Protein AF-A0A8J5C3A8-F1 (afdb_monomer_lite)

Structure (mmCIF, N/CA/C/O backbone):
data_AF-A0A8J5C3A8-F1
#
_entry.id   AF-A0A8J5C3A8-F1
#
loop_
_atom_site.group_PDB
_atom_site.id
_atom_site.type_symbol
_atom_site.label_atom_id
_atom_site.label_alt_id
_atom_site.label_comp_id
_atom_site.label_asym_id
_atom_site.label_entity_id
_atom_site.label_seq_id
_atom_site.pdbx_PDB_ins_code
_atom_site.Cartn_x
_atom_site.Cartn_y
_atom_site.Cartn_z
_atom_site.occupancy
_atom_site.B_iso_or_equiv
_atom_site.auth_seq_id
_atom_site.auth_comp_id
_atom_site.auth_asym_id
_atom_site.auth_atom_id
_atom_site.pdbx_PDB_model_num
ATOM 1 N N . MET A 1 1 ? -35.311 26.330 -23.179 1.00 47.41 1 MET A N 1
ATOM 2 C CA . MET A 1 1 ? -33.934 26.673 -23.592 1.00 47.41 1 MET A CA 1
ATOM 3 C C . MET A 1 1 ? -33.226 27.034 -22.312 1.00 47.41 1 MET A C 1
ATOM 5 O O . MET A 1 1 ? -33.530 28.058 -21.709 1.00 47.41 1 MET A O 1
ATOM 9 N N . ASP A 1 2 ? -32.526 26.042 -21.792 1.00 51.28 2 ASP A N 1
ATOM 10 C CA . ASP A 1 2 ? -32.738 25.605 -20.420 1.00 51.28 2 ASP A CA 1
ATOM 11 C C . ASP A 1 2 ? -31.680 26.192 -19.494 1.00 51.28 2 ASP A C 1
ATOM 13 O O . ASP A 1 2 ? -30.484 26.025 -19.718 1.00 51.28 2 ASP A O 1
ATOM 17 N N . LEU A 1 3 ? -32.143 26.899 -18.458 1.00 52.53 3 LEU A N 1
ATOM 18 C CA . LEU A 1 3 ? -31.308 27.496 -17.407 1.00 52.53 3 LEU A CA 1
ATOM 19 C C . LEU A 1 3 ? -30.373 26.460 -16.761 1.00 52.53 3 LEU A C 1
ATOM 21 O O . LEU A 1 3 ? -29.267 26.801 -16.361 1.00 52.53 3 LEU A O 1
ATOM 25 N N . GLU A 1 4 ? -30.797 25.197 -16.746 1.00 54.06 4 GLU A N 1
ATOM 26 C CA . GLU A 1 4 ? -30.044 24.037 -16.265 1.00 54.06 4 GLU A CA 1
ATOM 27 C C . GLU A 1 4 ? -28.777 23.779 -17.105 1.00 54.06 4 GLU A C 1
ATOM 29 O O . GLU A 1 4 ? -27.710 23.510 -16.562 1.00 54.06 4 GLU A O 1
ATOM 34 N N . PHE A 1 5 ? -28.848 23.991 -18.425 1.00 44.97 5 PHE A N 1
ATOM 35 C CA . PHE A 1 5 ? -27.720 23.826 -19.351 1.00 44.97 5 PHE A CA 1
ATOM 36 C C . PHE A 1 5 ? -26.678 24.949 -19.204 1.00 44.97 5 PHE A C 1
ATOM 38 O O . PHE A 1 5 ? -25.479 24.743 -19.399 1.00 44.97 5 PHE A O 1
ATOM 45 N N . GLU A 1 6 ? -27.130 26.155 -18.850 1.00 55.41 6 GLU A N 1
ATOM 46 C CA . GLU A 1 6 ? -26.251 27.296 -18.577 1.00 55.41 6 GLU A CA 1
ATOM 47 C C . GLU A 1 6 ? -25.545 27.146 -17.227 1.00 55.41 6 GLU A C 1
ATOM 49 O O . GLU A 1 6 ? -24.366 27.477 -17.087 1.00 55.41 6 GLU A O 1
ATOM 54 N N . GLU A 1 7 ? -26.255 26.599 -16.241 1.00 57.56 7 GLU A N 1
ATOM 55 C CA . GLU A 1 7 ? -25.700 26.311 -14.928 1.00 57.56 7 GLU A CA 1
ATOM 56 C C . GLU A 1 7 ? -24.647 25.197 -15.016 1.00 57.56 7 GLU A C 1
ATOM 58 O O . GLU A 1 7 ? -23.543 25.367 -14.499 1.00 57.56 7 GLU A O 1
ATOM 63 N N . GLU A 1 8 ? -24.909 24.124 -15.770 1.00 48.38 8 GLU A N 1
ATOM 64 C CA . GLU A 1 8 ? -23.924 23.071 -16.054 1.00 48.38 8 GLU A CA 1
ATOM 65 C C . GLU A 1 8 ? -22.673 23.602 -16.770 1.00 48.38 8 GLU A C 1
ATOM 67 O O . GLU A 1 8 ? -21.555 23.254 -16.382 1.00 48.38 8 GLU A O 1
ATOM 72 N N . ARG A 1 9 ? -22.817 24.500 -17.759 1.00 59.28 9 ARG A N 1
ATOM 73 C CA . ARG A 1 9 ? -21.656 25.142 -18.406 1.00 59.28 9 ARG A CA 1
ATOM 74 C C . ARG A 1 9 ? -20.822 25.949 -17.421 1.00 59.28 9 ARG A C 1
ATOM 76 O O . ARG A 1 9 ? -19.598 25.847 -17.437 1.00 59.28 9 ARG A O 1
ATOM 83 N N . LYS A 1 10 ? -21.477 26.696 -16.535 1.00 67.44 10 LYS A N 1
ATOM 84 C CA . LYS A 1 10 ? -20.805 27.492 -15.507 1.00 67.44 10 LYS A CA 1
ATOM 85 C C . LYS A 1 10 ? -20.065 26.610 -14.499 1.00 67.44 10 LYS A C 1
ATOM 87 O O . LYS A 1 10 ? -18.960 26.949 -14.084 1.00 67.44 10 LYS A O 1
ATOM 92 N N . TRP A 1 11 ? -20.630 25.459 -14.132 1.00 51.34 11 TRP A N 1
ATOM 93 C CA . TRP A 1 11 ? -19.961 24.484 -13.266 1.00 51.34 11 TRP A CA 1
ATOM 94 C C . TRP A 1 11 ? -18.755 23.823 -13.940 1.00 51.34 11 TRP A C 1
ATOM 96 O O . TRP A 1 11 ? -17.730 23.637 -13.283 1.00 51.34 11 TRP A O 1
ATOM 106 N N . MET A 1 12 ? -18.846 23.518 -15.236 1.00 50.56 12 MET A N 1
ATOM 107 C CA . MET A 1 12 ? -17.738 22.960 -16.020 1.00 50.56 12 MET A CA 1
ATOM 108 C C . MET A 1 12 ? -16.592 23.962 -16.193 1.00 50.56 12 MET A C 1
ATOM 110 O O . MET A 1 12 ? -15.432 23.597 -16.020 1.00 50.56 12 MET A O 1
ATOM 114 N N . GLU A 1 13 ? -16.906 25.232 -16.446 1.00 69.56 13 GLU A N 1
ATOM 115 C CA . GLU A 1 13 ? -15.916 26.308 -16.563 1.00 69.56 13 GLU A CA 1
ATOM 116 C C . GLU A 1 13 ? -15.197 26.555 -15.227 1.00 69.56 13 GLU A C 1
ATOM 118 O O . GLU A 1 13 ? -13.969 26.588 -15.168 1.00 69.56 13 GLU A O 1
ATOM 123 N N . VAL A 1 14 ? -15.944 26.597 -14.117 1.00 71.06 14 VAL A N 1
ATOM 124 C CA . VAL A 1 14 ? -15.370 26.708 -12.765 1.00 71.06 14 VAL A CA 1
ATOM 125 C C . VAL A 1 14 ? -14.517 25.487 -12.404 1.00 71.06 14 VAL A C 1
ATOM 127 O O . VAL A 1 14 ? -13.510 25.627 -11.705 1.00 71.06 14 VAL A O 1
ATOM 130 N N . ALA A 1 15 ? -14.896 24.287 -12.853 1.00 53.59 15 ALA A N 1
ATOM 131 C CA . ALA A 1 15 ? -14.102 23.078 -12.648 1.00 53.59 15 ALA A CA 1
ATOM 132 C C . ALA A 1 15 ? -12.779 23.136 -13.429 1.00 53.59 15 ALA A C 1
ATOM 134 O O . ALA A 1 15 ? -11.727 22.854 -12.855 1.00 53.59 15 ALA A O 1
ATOM 135 N N . GLU A 1 16 ? -12.813 23.579 -14.686 1.00 58.41 16 GLU A N 1
ATOM 136 C CA . GLU A 1 16 ? -11.630 23.717 -15.541 1.00 58.41 16 GLU A CA 1
ATOM 137 C C . GLU A 1 16 ? -10.680 24.822 -15.037 1.00 58.41 16 GLU A C 1
ATOM 139 O O . GLU A 1 16 ? -9.458 24.659 -15.020 1.00 58.41 16 GLU A O 1
ATOM 144 N N . GLU A 1 17 ? -11.222 25.942 -14.551 1.00 71.94 17 GLU A N 1
ATOM 145 C CA . GLU A 1 17 ? -10.439 27.007 -13.916 1.00 71.94 17 GLU A CA 1
ATOM 146 C C . GLU A 1 17 ? -9.820 26.564 -12.589 1.00 71.94 17 GLU A C 1
ATOM 148 O O . GLU A 1 17 ? -8.666 26.898 -12.298 1.00 71.94 17 GLU A O 1
ATOM 153 N N . ARG A 1 18 ? -10.555 25.787 -11.781 1.00 59.88 18 ARG A N 1
ATOM 154 C CA . ARG A 1 18 ? -10.013 25.179 -10.560 1.00 59.88 18 ARG A CA 1
ATOM 155 C C . ARG A 1 18 ? -8.885 24.213 -10.885 1.00 59.88 18 ARG A C 1
ATOM 157 O O . ARG A 1 18 ? -7.857 24.287 -10.223 1.00 59.88 18 ARG A O 1
ATOM 164 N N . GLU A 1 19 ? -9.026 23.378 -11.909 1.00 57.53 19 GLU A N 1
ATOM 165 C CA . GLU A 1 19 ? -7.980 22.448 -12.345 1.00 57.53 19 GLU A CA 1
ATOM 166 C C . GLU A 1 19 ? -6.715 23.193 -12.800 1.00 57.53 19 GLU A C 1
ATOM 168 O O . GLU A 1 19 ? -5.618 22.899 -12.322 1.00 57.53 19 GLU A O 1
ATOM 173 N N . LYS A 1 20 ? -6.860 24.242 -13.623 1.00 64.00 20 LYS A N 1
ATOM 174 C CA . LYS A 1 20 ? -5.741 25.104 -14.049 1.00 64.00 20 LYS A CA 1
ATOM 175 C C . LYS A 1 20 ? -5.074 25.813 -12.870 1.00 64.00 20 LYS A C 1
ATOM 177 O O . LYS A 1 20 ? -3.847 25.890 -12.806 1.00 64.00 20 LYS A O 1
ATOM 182 N N . ARG A 1 21 ? -5.864 26.327 -11.923 1.00 56.72 21 ARG A N 1
ATOM 183 C CA . ARG A 1 21 ? -5.364 27.014 -10.725 1.00 56.72 21 ARG A CA 1
ATOM 184 C C . ARG A 1 21 ? -4.618 26.062 -9.794 1.00 56.72 21 ARG A C 1
ATOM 186 O O . ARG A 1 21 ? -3.538 26.408 -9.332 1.00 56.72 21 ARG A O 1
ATOM 193 N N . TRP A 1 22 ? -5.163 24.872 -9.557 1.00 50.09 22 TRP A N 1
ATOM 194 C CA . TRP A 1 22 ? -4.536 23.851 -8.717 1.00 50.09 22 TRP A CA 1
ATOM 195 C C . TRP A 1 22 ? -3.273 23.293 -9.372 1.00 50.09 22 TRP A C 1
ATOM 197 O O . TRP A 1 22 ? -2.272 23.118 -8.686 1.00 50.09 22 TRP A O 1
ATOM 207 N N . GLY A 1 23 ? -3.268 23.113 -10.697 1.00 51.22 23 GLY A N 1
ATOM 208 C CA . GLY A 1 23 ? -2.060 22.771 -11.449 1.00 51.22 23 GLY A CA 1
ATOM 209 C C . GLY A 1 23 ? -0.937 23.791 -11.245 1.00 51.22 23 GLY A C 1
ATOM 210 O O . GLY A 1 23 ? 0.202 23.403 -11.013 1.00 51.22 23 GLY A O 1
ATOM 211 N N . LYS A 1 24 ? -1.273 25.086 -11.231 1.00 55.34 24 LYS A N 1
ATOM 212 C CA . LYS A 1 24 ? -0.323 26.192 -11.029 1.00 55.34 24 LYS A CA 1
ATOM 213 C C . LYS A 1 24 ? 0.130 26.364 -9.572 1.00 55.34 24 LYS A C 1
ATOM 215 O O . LYS A 1 24 ? 1.250 26.782 -9.314 1.00 55.34 24 LYS A O 1
ATOM 220 N N . GLU A 1 25 ? -0.730 26.049 -8.605 1.00 47.72 25 GLU A N 1
ATOM 221 C CA . GLU A 1 25 ? -0.426 26.152 -7.167 1.00 47.72 25 GLU A CA 1
ATOM 222 C C . GLU A 1 25 ? 0.414 24.957 -6.668 1.00 47.72 25 GLU A C 1
ATOM 224 O O . GLU A 1 25 ? 1.226 25.092 -5.750 1.00 47.72 25 GLU A O 1
ATOM 229 N N . LEU A 1 26 ? 0.309 23.804 -7.340 1.00 48.00 26 LEU A N 1
ATOM 230 C CA . LEU A 1 26 ? 1.129 22.613 -7.092 1.00 48.00 26 LEU A CA 1
ATOM 231 C C . LEU A 1 26 ? 2.535 22.676 -7.720 1.00 48.00 26 LEU A C 1
ATOM 233 O O . LEU A 1 26 ? 3.401 21.894 -7.317 1.00 48.00 26 LEU A O 1
ATOM 237 N N . GLU A 1 27 ? 2.821 23.653 -8.595 1.00 42.66 27 GLU A N 1
ATOM 238 C CA . GLU A 1 27 ? 4.183 23.942 -9.093 1.00 42.66 27 GLU A CA 1
ATOM 239 C C . GLU A 1 27 ? 5.172 24.278 -7.953 1.00 42.66 27 GLU A C 1
ATOM 241 O O . GLU A 1 27 ? 6.386 24.237 -8.146 1.00 42.66 27 GLU A O 1
ATOM 246 N N . GLY A 1 28 ? 4.675 24.544 -6.737 1.00 42.00 28 GLY A N 1
ATOM 247 C CA . GLY A 1 28 ? 5.489 24.798 -5.549 1.00 42.00 28 GLY A CA 1
ATOM 248 C C . GLY A 1 28 ? 5.945 23.573 -4.742 1.00 42.00 28 GLY A C 1
ATOM 249 O O . GLY A 1 28 ? 6.854 23.733 -3.927 1.00 42.00 28 GLY A O 1
ATOM 250 N N . LYS A 1 29 ? 5.354 22.370 -4.890 1.00 49.00 29 LYS A N 1
ATOM 251 C CA . LYS A 1 29 ? 5.770 21.173 -4.112 1.00 49.00 29 LYS A CA 1
ATOM 252 C C . LYS A 1 29 ? 5.043 19.885 -4.522 1.00 49.00 29 LYS A C 1
ATOM 254 O O . LYS A 1 29 ? 4.281 19.319 -3.751 1.00 49.00 29 LYS A O 1
ATOM 259 N N . THR A 1 30 ? 5.279 19.387 -5.725 1.00 39.69 30 THR A N 1
ATOM 260 C CA . THR A 1 30 ? 5.382 17.946 -6.042 1.00 39.69 30 THR A CA 1
ATOM 261 C C . THR A 1 30 ? 5.654 17.850 -7.533 1.00 39.69 30 THR A C 1
ATOM 263 O O . THR A 1 30 ? 4.921 18.405 -8.341 1.00 39.69 30 THR A O 1
ATOM 266 N N . PHE A 1 31 ? 6.748 17.191 -7.906 1.00 42.12 31 PHE A N 1
ATOM 267 C CA . PHE A 1 31 ? 7.117 16.980 -9.301 1.00 42.12 31 PHE A CA 1
ATOM 268 C C . PHE A 1 31 ? 6.050 16.125 -9.999 1.00 42.12 31 PHE A C 1
ATOM 270 O O . PHE A 1 31 ? 6.156 14.901 -10.044 1.00 42.12 31 PHE A O 1
ATOM 277 N N . VAL A 1 32 ? 5.027 16.758 -10.573 1.00 46.91 32 VAL A N 1
ATOM 278 C CA . VAL A 1 32 ? 4.223 16.148 -11.631 1.00 46.91 32 VAL A CA 1
ATOM 279 C C . VAL A 1 32 ? 5.046 16.276 -12.904 1.00 46.91 32 VAL A C 1
ATOM 281 O O . VAL A 1 32 ? 4.922 17.220 -13.678 1.00 46.91 32 VAL A O 1
ATOM 284 N N . LEU A 1 33 ? 5.962 15.333 -13.089 1.00 43.16 33 LEU A N 1
ATOM 285 C CA . LEU A 1 33 ? 6.620 15.138 -14.371 1.00 43.16 33 LEU A CA 1
ATOM 286 C C . LEU A 1 33 ? 5.565 14.615 -15.350 1.00 43.16 33 LEU A C 1
ATOM 288 O O . LEU A 1 33 ? 5.239 13.428 -15.380 1.00 43.16 33 LEU A O 1
ATOM 292 N N . VAL A 1 34 ? 5.002 15.549 -16.114 1.00 43.00 34 VAL A N 1
ATOM 293 C CA . VAL A 1 34 ? 4.173 15.293 -17.290 1.00 43.00 34 VAL A CA 1
ATOM 294 C C . VAL A 1 34 ? 5.014 14.478 -18.275 1.00 43.00 34 VAL A C 1
ATOM 296 O O . VAL A 1 34 ? 5.917 14.998 -18.922 1.00 43.00 34 VAL A O 1
ATOM 299 N N . GLY A 1 35 ? 4.729 13.176 -18.336 1.00 57.84 35 GLY A N 1
ATOM 300 C CA . GLY A 1 35 ? 5.369 12.215 -19.231 1.00 57.84 35 GLY A CA 1
ATOM 301 C C . GLY A 1 35 ? 6.642 11.564 -18.675 1.00 57.84 35 GLY A C 1
ATOM 302 O O . GLY A 1 35 ? 7.704 12.176 -18.642 1.00 57.84 35 GLY A O 1
ATOM 303 N N . THR A 1 36 ? 6.540 10.256 -18.396 1.00 59.41 36 THR A N 1
ATOM 304 C CA . THR A 1 36 ? 7.594 9.214 -18.375 1.00 59.41 36 THR A CA 1
ATOM 305 C C . THR A 1 36 ? 8.246 8.703 -17.075 1.00 59.41 36 THR A C 1
ATOM 307 O O . THR A 1 36 ? 8.683 7.556 -17.131 1.00 59.41 36 THR A O 1
ATOM 310 N N . PRO A 1 37 ? 8.279 9.347 -15.885 1.00 66.31 37 PRO A N 1
ATOM 311 C CA . PRO A 1 37 ? 8.875 8.684 -14.710 1.00 66.31 37 PRO A CA 1
ATOM 312 C C . PRO A 1 37 ? 8.044 7.513 -14.209 1.00 66.31 37 PRO A C 1
ATOM 314 O O . PRO A 1 37 ? 8.583 6.456 -13.911 1.00 66.31 37 PRO A O 1
ATOM 317 N N . ALA A 1 38 ? 6.722 7.676 -14.176 1.00 72.06 38 ALA A N 1
ATOM 318 C CA . ALA A 1 38 ? 5.801 6.602 -13.829 1.00 72.06 38 ALA A CA 1
ATOM 319 C C . ALA A 1 38 ? 5.937 5.412 -14.793 1.00 72.06 38 ALA A C 1
ATOM 321 O O . ALA A 1 38 ? 5.965 4.269 -14.350 1.00 72.06 38 ALA A O 1
ATOM 322 N N . ASP A 1 39 ? 6.091 5.679 -16.093 1.00 77.38 39 ASP A N 1
ATOM 323 C CA . ASP A 1 39 ? 6.247 4.642 -17.119 1.00 77.38 39 ASP A CA 1
ATOM 324 C C . ASP A 1 39 ? 7.625 3.968 -17.078 1.00 77.38 39 ASP A C 1
ATOM 326 O O . ASP A 1 39 ? 7.752 2.791 -17.413 1.00 77.38 39 ASP A O 1
ATOM 330 N N . VAL A 1 40 ? 8.667 4.700 -16.672 1.00 80.94 40 VAL A N 1
ATOM 331 C CA . VAL A 1 40 ? 10.008 4.150 -16.434 1.00 80.94 40 VAL A CA 1
ATOM 332 C C . VAL A 1 40 ? 10.004 3.281 -15.177 1.00 80.94 40 VAL A C 1
ATOM 334 O O . VAL A 1 40 ? 10.481 2.150 -15.224 1.00 80.94 40 VAL A O 1
ATOM 337 N N . LEU A 1 41 ? 9.400 3.754 -14.085 1.00 81.12 41 LEU A N 1
ATOM 338 C CA . LEU A 1 41 ? 9.256 2.999 -12.838 1.00 81.12 41 LEU A CA 1
ATOM 339 C C . LEU A 1 41 ? 8.367 1.761 -13.015 1.00 81.12 41 LEU A C 1
ATOM 341 O O . LEU A 1 41 ? 8.662 0.717 -12.449 1.00 81.12 41 LEU A O 1
ATOM 345 N N . ALA A 1 42 ? 7.338 1.832 -13.862 1.00 82.25 42 ALA A N 1
ATOM 346 C CA . ALA A 1 42 ? 6.466 0.701 -14.182 1.00 82.25 42 ALA A CA 1
ATOM 347 C C . ALA A 1 42 ? 7.188 -0.469 -14.876 1.00 82.25 42 ALA A C 1
ATOM 349 O O . ALA A 1 42 ? 6.671 -1.587 -14.887 1.00 82.25 42 ALA A O 1
ATOM 350 N N . LYS A 1 43 ? 8.347 -0.215 -15.499 1.00 83.50 43 LYS A N 1
ATOM 351 C CA . LYS A 1 43 ? 9.174 -1.239 -16.160 1.00 83.50 43 LYS A CA 1
ATOM 352 C C . LYS A 1 43 ? 10.191 -1.879 -15.222 1.00 83.50 43 LYS A C 1
ATOM 354 O O . LYS A 1 43 ? 10.786 -2.887 -15.594 1.00 83.50 43 LYS A O 1
ATOM 359 N N . TYR A 1 44 ? 10.436 -1.274 -14.065 1.00 86.25 44 TYR A N 1
ATOM 360 C CA . TYR A 1 44 ? 11.409 -1.775 -13.114 1.00 86.25 44 TYR A CA 1
ATOM 361 C C . TYR A 1 44 ? 10.796 -2.894 -12.272 1.00 86.25 44 TYR A C 1
ATOM 363 O O . TYR A 1 44 ? 9.749 -2.705 -11.655 1.00 86.25 44 TYR A O 1
ATOM 371 N N . ASN A 1 45 ? 11.481 -4.035 -12.228 1.00 89.44 45 ASN A N 1
ATOM 372 C CA . ASN A 1 45 ? 11.129 -5.148 -11.358 1.00 89.44 45 ASN A CA 1
ATOM 373 C C . ASN A 1 45 ? 12.132 -5.191 -10.198 1.00 89.44 45 ASN A C 1
ATOM 375 O O . ASN A 1 45 ? 13.289 -5.548 -10.424 1.00 89.44 45 ASN A O 1
ATOM 379 N N . PRO A 1 46 ? 11.744 -4.808 -8.970 1.00 89.69 46 PRO A N 1
ATOM 380 C CA . PRO A 1 46 ? 12.635 -4.901 -7.824 1.00 89.69 46 PRO A CA 1
ATOM 381 C C . PRO A 1 46 ? 12.932 -6.357 -7.447 1.00 89.69 46 PRO A C 1
ATOM 383 O O . PRO A 1 46 ? 12.062 -7.231 -7.505 1.00 89.69 46 PRO A O 1
ATOM 386 N N . THR A 1 47 ? 14.153 -6.580 -6.966 1.00 91.38 47 THR A N 1
ATOM 387 C CA . THR A 1 47 ? 14.500 -7.754 -6.159 1.00 91.38 47 THR A CA 1
ATOM 388 C C . THR A 1 47 ? 14.330 -7.387 -4.688 1.00 91.38 47 THR A C 1
ATOM 390 O O . THR A 1 47 ? 14.915 -6.415 -4.213 1.00 91.38 47 THR A O 1
ATOM 393 N N . ILE A 1 48 ? 13.519 -8.156 -3.964 1.00 88.38 48 ILE A N 1
ATOM 394 C CA . ILE A 1 48 ? 13.204 -7.898 -2.556 1.00 88.38 48 ILE A CA 1
ATOM 395 C C . ILE A 1 48 ? 14.121 -8.729 -1.665 1.00 88.38 48 ILE A C 1
ATOM 397 O O . ILE A 1 48 ? 14.179 -9.951 -1.804 1.00 88.38 48 ILE A O 1
ATOM 401 N N . ASP A 1 49 ? 14.791 -8.103 -0.702 1.00 90.19 49 ASP A N 1
ATOM 402 C CA . ASP A 1 49 ? 15.452 -8.861 0.356 1.00 90.19 49 ASP A CA 1
ATOM 403 C C . ASP A 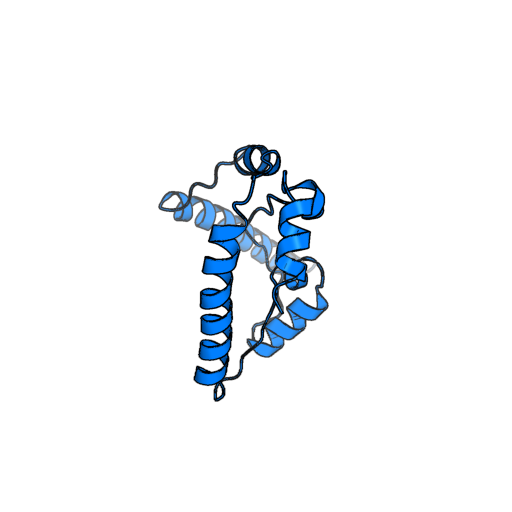1 49 ? 14.407 -9.380 1.349 1.00 90.19 49 ASP A C 1
ATOM 405 O O . ASP A 1 49 ? 13.832 -8.653 2.157 1.00 90.19 49 ASP A O 1
ATOM 409 N N . VAL A 1 50 ? 14.146 -10.677 1.251 1.00 85.44 50 VAL A N 1
ATOM 410 C CA . VAL A 1 50 ? 13.130 -11.384 2.027 1.00 85.44 50 VAL A CA 1
ATOM 411 C C . VAL A 1 50 ? 13.420 -11.333 3.530 1.00 85.44 50 VAL A C 1
ATOM 413 O O . VAL A 1 50 ? 12.492 -11.251 4.335 1.00 85.44 50 VAL A O 1
ATOM 416 N N . THR A 1 51 ? 14.696 -11.369 3.920 1.00 82.12 51 THR A N 1
ATOM 417 C CA . THR A 1 51 ? 15.090 -11.498 5.331 1.00 82.12 51 THR A CA 1
ATOM 418 C C . THR A 1 51 ? 14.843 -10.198 6.086 1.00 82.12 51 THR A C 1
ATOM 420 O O . THR A 1 51 ? 14.249 -10.214 7.166 1.00 82.12 51 THR A O 1
ATOM 423 N N . SER A 1 52 ? 15.251 -9.069 5.500 1.00 83.75 52 SER A N 1
ATOM 424 C CA . SER A 1 52 ? 14.957 -7.734 6.032 1.00 83.75 52 SER A CA 1
ATOM 425 C C . SER A 1 52 ? 13.466 -7.406 5.935 1.00 83.75 52 SER A C 1
ATOM 427 O O . SER A 1 52 ? 12.889 -6.935 6.911 1.00 83.75 52 SER A O 1
ATOM 429 N N . SER A 1 53 ? 12.800 -7.775 4.836 1.00 79.31 53 SER A N 1
ATOM 430 C CA . SER A 1 53 ? 11.366 -7.503 4.650 1.00 79.31 53 SER A CA 1
ATOM 431 C C . SER A 1 53 ? 10.488 -8.142 5.728 1.00 79.31 53 SER A C 1
ATOM 433 O O . SER A 1 53 ? 9.602 -7.488 6.268 1.00 79.31 53 SER A O 1
ATOM 435 N N . ILE A 1 54 ? 10.729 -9.404 6.102 1.00 80.94 54 ILE A N 1
ATOM 436 C CA . ILE A 1 54 ? 9.954 -10.056 7.176 1.00 80.94 54 ILE A CA 1
ATOM 437 C C . ILE A 1 54 ? 10.195 -9.369 8.527 1.00 80.94 54 ILE A C 1
ATOM 439 O O . ILE A 1 54 ? 9.275 -9.254 9.342 1.00 80.94 54 ILE A O 1
ATOM 443 N N . ALA A 1 55 ? 11.425 -8.912 8.774 1.00 83.19 55 ALA A N 1
ATOM 444 C CA . ALA A 1 55 ? 11.759 -8.181 9.989 1.00 83.19 55 ALA A CA 1
ATOM 445 C C . ALA A 1 55 ? 11.066 -6.810 10.052 1.00 83.19 55 ALA A C 1
ATOM 447 O O . ALA A 1 55 ? 10.728 -6.369 11.147 1.00 83.19 55 ALA A O 1
ATOM 448 N N . GLU A 1 56 ? 10.815 -6.171 8.908 1.00 84.81 56 GLU A N 1
ATOM 449 C CA . GLU A 1 56 ? 10.100 -4.891 8.801 1.00 84.81 56 GLU A CA 1
ATOM 450 C C . GLU A 1 56 ? 8.571 -5.042 8.837 1.00 84.81 56 GLU A C 1
ATOM 452 O O . GLU A 1 56 ? 7.880 -4.193 9.404 1.00 84.81 56 GLU A O 1
ATOM 457 N N . LEU A 1 57 ? 8.034 -6.142 8.298 1.00 85.88 57 LEU A N 1
ATOM 458 C CA . LEU A 1 57 ? 6.592 -6.407 8.271 1.00 85.88 57 LEU A CA 1
ATOM 459 C C . LEU A 1 57 ? 6.018 -6.660 9.670 1.00 85.88 57 LEU A C 1
ATOM 461 O O . LEU A 1 57 ? 4.981 -6.102 10.015 1.00 85.88 57 LEU A O 1
ATOM 465 N N . LYS A 1 58 ? 6.712 -7.426 10.523 1.00 85.38 58 LYS A N 1
ATOM 466 C CA . LYS A 1 58 ? 6.214 -7.751 11.875 1.00 85.38 58 LYS A CA 1
ATOM 467 C C . LYS A 1 58 ? 5.930 -6.509 12.743 1.00 85.38 58 LYS A C 1
ATOM 469 O O . LYS A 1 58 ? 4.862 -6.451 13.354 1.00 85.38 58 LYS A O 1
ATOM 474 N N . PRO A 1 59 ? 6.837 -5.514 12.842 1.00 89.38 59 PRO A N 1
ATOM 475 C CA . PRO A 1 59 ? 6.545 -4.257 13.521 1.00 89.38 59 PRO A CA 1
ATOM 476 C C . PRO A 1 59 ? 5.387 -3.488 12.890 1.00 89.38 59 PRO A C 1
ATOM 478 O O . PRO A 1 59 ? 4.588 -2.925 13.630 1.00 89.38 59 PRO A O 1
ATOM 481 N N . ALA A 1 60 ? 5.286 -3.458 11.559 1.00 88.38 60 ALA A N 1
ATOM 482 C CA . ALA A 1 60 ? 4.208 -2.757 10.867 1.00 88.38 60 ALA A CA 1
ATOM 483 C C . ALA A 1 60 ? 2.837 -3.382 11.169 1.00 88.38 60 ALA A C 1
ATOM 485 O O . ALA A 1 60 ? 1.901 -2.657 11.501 1.00 88.38 60 ALA A O 1
ATOM 486 N N . ASP A 1 61 ? 2.744 -4.713 11.154 1.00 87.62 61 ASP A N 1
ATOM 487 C CA . ASP A 1 61 ? 1.527 -5.444 11.515 1.00 87.62 61 ASP A CA 1
ATOM 488 C C . ASP A 1 61 ? 1.138 -5.174 12.967 1.00 87.62 61 ASP A C 1
ATOM 490 O O . ASP A 1 61 ? -0.015 -4.849 13.256 1.00 87.62 61 ASP A O 1
ATOM 494 N N . LYS A 1 62 ? 2.119 -5.220 13.877 1.00 91.19 62 LYS A N 1
ATOM 495 C CA . LYS A 1 62 ? 1.898 -4.905 15.289 1.00 91.19 62 LYS A CA 1
ATOM 496 C C . LYS A 1 62 ? 1.425 -3.463 15.486 1.00 91.19 62 LYS A C 1
ATOM 498 O O . LYS A 1 62 ? 0.483 -3.226 16.230 1.00 91.19 62 LYS A O 1
ATOM 503 N N . LEU A 1 63 ? 2.043 -2.497 14.810 1.00 91.69 63 LEU A N 1
ATOM 504 C CA . LEU A 1 63 ? 1.611 -1.097 14.847 1.00 91.69 63 LEU A CA 1
ATOM 505 C C . LEU A 1 63 ? 0.188 -0.941 14.301 1.00 91.69 63 LEU A C 1
ATOM 507 O O . LEU A 1 63 ? -0.599 -0.182 14.862 1.00 91.69 63 LEU A O 1
ATOM 511 N N . GLY A 1 64 ? -0.158 -1.685 13.249 1.00 88.75 64 GLY A N 1
ATOM 512 C CA . GLY A 1 64 ? -1.515 -1.766 12.723 1.00 88.75 64 GLY A CA 1
ATOM 513 C C . GLY A 1 64 ? -2.502 -2.247 13.785 1.00 88.75 64 GLY A C 1
ATOM 514 O O . GLY A 1 64 ? -3.469 -1.544 14.079 1.00 88.75 64 GLY A O 1
ATOM 515 N N . THR A 1 65 ? -2.235 -3.388 14.423 1.00 89.62 65 THR A N 1
ATOM 516 C CA . THR A 1 65 ? -3.106 -3.936 15.477 1.00 89.62 65 THR A CA 1
ATOM 517 C C . THR A 1 65 ? -3.188 -3.034 16.704 1.00 89.62 65 THR A C 1
ATOM 519 O O . THR A 1 65 ? -4.282 -2.805 17.217 1.00 89.62 65 THR A O 1
ATOM 522 N N . ASP A 1 66 ? -2.059 -2.470 17.137 1.00 91.81 66 ASP A N 1
ATOM 523 C CA . ASP A 1 66 ? -1.987 -1.570 18.290 1.00 91.81 66 ASP A CA 1
ATOM 524 C C . ASP A 1 66 ? -2.773 -0.280 18.008 1.00 91.81 66 ASP A C 1
ATOM 526 O O . ASP A 1 66 ? -3.498 0.211 18.872 1.00 91.81 66 ASP A O 1
ATOM 530 N N . SER A 1 67 ? -2.695 0.248 16.780 1.00 88.31 67 SER A N 1
ATOM 531 C CA . SER A 1 67 ? -3.483 1.416 16.374 1.00 88.31 67 SER A CA 1
ATOM 532 C C . SER A 1 67 ? -4.985 1.127 16.396 1.00 88.31 67 SER A C 1
ATOM 534 O O . SER A 1 67 ? -5.758 1.948 16.888 1.00 88.31 67 SER A O 1
ATOM 536 N N . LEU A 1 68 ? -5.409 -0.054 15.936 1.00 88.56 68 LEU A N 1
ATOM 537 C CA . LEU A 1 68 ? -6.816 -0.450 15.946 1.00 88.56 68 LEU A CA 1
ATOM 538 C C . LEU A 1 68 ? -7.346 -0.627 17.374 1.00 88.56 68 LEU A C 1
ATOM 540 O O . LEU A 1 68 ? -8.452 -0.172 17.665 1.00 88.56 68 LEU A O 1
ATOM 544 N N . ASP A 1 69 ? -6.559 -1.213 18.284 1.00 89.62 69 ASP A N 1
ATOM 545 C CA . ASP A 1 69 ? -6.948 -1.308 19.697 1.00 89.62 69 ASP A CA 1
ATOM 546 C C . ASP A 1 69 ? -6.978 0.069 20.379 1.00 89.62 69 ASP A C 1
ATOM 548 O O . ASP A 1 69 ? -7.893 0.362 21.154 1.00 89.62 69 ASP A O 1
ATOM 552 N N . TYR A 1 70 ? -6.032 0.954 20.051 1.00 90.06 70 TYR A N 1
ATOM 553 C CA . TYR A 1 70 ? -6.008 2.321 20.571 1.00 90.06 70 TYR A CA 1
ATOM 554 C C . TYR A 1 70 ? -7.244 3.120 20.132 1.00 90.06 70 TYR A C 1
ATOM 556 O O . TYR A 1 70 ? -7.875 3.806 20.939 1.00 90.06 70 TYR A O 1
ATOM 564 N N . PHE A 1 71 ? -7.643 2.988 18.866 1.00 84.56 71 PHE A N 1
ATOM 565 C CA . PHE A 1 71 ? -8.798 3.679 18.294 1.00 84.56 71 PHE A CA 1
ATOM 566 C C . PHE A 1 71 ? -10.110 2.886 18.384 1.00 84.56 71 PHE A C 1
ATOM 568 O O . PHE A 1 71 ? -11.080 3.254 17.723 1.00 84.56 71 PHE A O 1
ATOM 575 N N . LYS A 1 72 ? -10.213 1.866 19.248 1.00 84.44 72 LYS A N 1
ATOM 576 C CA . LYS A 1 72 ? -11.428 1.035 19.393 1.00 84.44 72 LYS A CA 1
ATOM 577 C C . LYS A 1 72 ? -12.704 1.806 19.737 1.00 84.44 72 LYS A C 1
ATOM 579 O O . LYS A 1 72 ? -13.800 1.369 19.406 1.00 84.44 72 LYS A O 1
ATOM 584 N N . CYS A 1 73 ? -12.567 2.956 20.397 1.00 83.25 73 CYS A N 1
ATOM 585 C CA . CYS A 1 73 ? -13.691 3.829 20.747 1.00 83.25 73 CYS A CA 1
ATOM 586 C C . CYS A 1 73 ? -14.092 4.785 19.609 1.00 83.25 73 CYS A C 1
ATOM 588 O O . CYS A 1 73 ? -15.104 5.475 19.714 1.00 83.25 73 CYS A O 1
ATOM 590 N N . SER A 1 74 ? -13.296 4.856 18.539 1.00 82.50 74 SER A N 1
ATOM 591 C CA . SER A 1 74 ? -13.572 5.655 17.347 1.00 82.50 74 SER A CA 1
ATOM 592 C C . SER A 1 74 ? -14.099 4.760 16.231 1.00 82.50 74 SER A C 1
ATOM 594 O O . SER A 1 74 ? -13.672 3.617 16.066 1.00 82.50 74 SER A O 1
ATOM 596 N N . HIS A 1 75 ? -15.018 5.295 15.429 1.00 79.81 75 HIS A N 1
ATOM 597 C CA . HIS A 1 75 ? -15.443 4.617 14.211 1.00 79.81 75 HIS A CA 1
ATOM 598 C C . HIS A 1 75 ? -14.243 4.582 13.259 1.00 79.81 75 HIS A C 1
ATOM 600 O O . HIS A 1 75 ? -13.682 5.632 12.946 1.00 79.81 75 HIS A O 1
ATOM 606 N N . HIS A 1 76 ? -13.843 3.392 12.818 1.00 83.12 76 HIS A N 1
ATOM 607 C CA . HIS A 1 76 ? -12.745 3.182 11.876 1.00 83.12 76 HIS A CA 1
ATOM 608 C C . HIS A 1 76 ? -13.198 2.250 10.750 1.00 83.12 76 HIS A C 1
ATOM 610 O O . HIS A 1 76 ? -14.070 1.403 10.942 1.00 83.12 76 HIS A O 1
ATOM 616 N N . VAL A 1 77 ? -12.603 2.414 9.570 1.00 83.69 77 VAL A N 1
ATOM 617 C CA . VAL A 1 77 ? -12.818 1.542 8.415 1.00 83.69 77 VAL A CA 1
ATOM 618 C C . VAL A 1 77 ? -11.460 1.192 7.819 1.00 83.69 77 VAL A C 1
ATOM 620 O O . VAL A 1 77 ? -10.631 2.073 7.590 1.00 83.69 77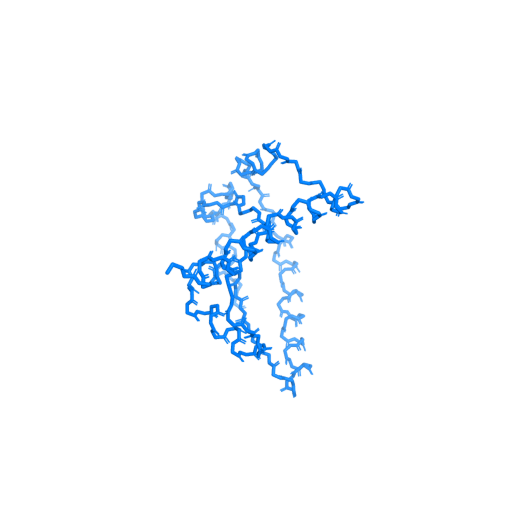 VAL A O 1
ATOM 623 N N . LEU A 1 78 ? -11.213 -0.100 7.601 1.00 84.00 78 LEU A N 1
ATOM 624 C CA . LEU A 1 78 ? -10.020 -0.569 6.905 1.00 84.00 78 LEU A CA 1
ATOM 625 C C . LEU A 1 78 ? -10.350 -0.703 5.424 1.00 84.00 78 LEU A C 1
ATOM 627 O O . LEU A 1 78 ? -11.258 -1.443 5.048 1.00 84.00 78 LEU A O 1
ATOM 631 N N . VAL A 1 79 ? -9.607 0.016 4.589 1.00 85.25 79 VAL A N 1
ATOM 632 C CA . VAL A 1 79 ? -9.857 0.051 3.154 1.00 85.25 79 VAL A CA 1
ATOM 633 C C . VAL A 1 79 ? -8.546 -0.106 2.412 1.00 85.25 79 VAL A C 1
ATOM 635 O O . VAL A 1 79 ? -7.615 0.677 2.599 1.00 85.25 79 VAL A O 1
ATOM 638 N N . TYR A 1 80 ? -8.485 -1.099 1.531 1.00 83.75 80 TYR A N 1
ATOM 639 C CA . TYR A 1 80 ? -7.366 -1.236 0.615 1.00 83.75 80 TYR A CA 1
ATOM 640 C C . TYR A 1 80 ? -7.546 -0.277 -0.557 1.00 83.75 80 TYR A C 1
ATOM 642 O O . TYR A 1 80 ? -8.625 -0.157 -1.132 1.00 83.75 80 TYR A O 1
ATOM 650 N N . TYR A 1 81 ? -6.473 0.400 -0.953 1.00 78.81 81 TYR A N 1
ATOM 651 C CA . TYR A 1 81 ? -6.531 1.324 -2.086 1.00 78.81 81 TYR A CA 1
ATOM 652 C C . TYR A 1 81 ? -7.037 0.639 -3.366 1.00 78.81 81 TYR A C 1
ATOM 654 O O . TYR A 1 81 ? -7.841 1.204 -4.104 1.00 78.81 81 TYR A O 1
ATOM 662 N N . GLU A 1 82 ? -6.619 -0.606 -3.603 1.00 78.56 82 GLU A N 1
ATOM 663 C CA . GLU A 1 82 ? -7.048 -1.366 -4.781 1.00 78.56 82 GLU A CA 1
ATOM 664 C C . GLU A 1 82 ? -8.557 -1.617 -4.805 1.00 78.56 82 GLU A C 1
ATOM 666 O O . GLU A 1 82 ? -9.173 -1.604 -5.869 1.00 78.56 82 GLU A O 1
ATOM 671 N N . ASP A 1 83 ? -9.162 -1.782 -3.632 1.00 82.88 83 ASP A N 1
ATOM 672 C CA . ASP A 1 83 ? -10.597 -1.963 -3.493 1.00 82.88 83 ASP A CA 1
ATOM 673 C C . ASP A 1 83 ? -11.376 -0.698 -3.865 1.00 82.88 83 ASP A C 1
ATOM 675 O O . ASP A 1 83 ? -12.421 -0.794 -4.500 1.00 82.88 83 ASP A O 1
ATOM 679 N N . LEU A 1 84 ? -10.862 0.487 -3.523 1.00 82.62 84 LEU A N 1
ATOM 680 C CA . LEU A 1 84 ? -11.497 1.765 -3.869 1.00 82.62 84 LEU A CA 1
ATOM 681 C C . LEU A 1 84 ? -11.460 2.052 -5.367 1.00 82.62 84 LEU A C 1
ATOM 683 O O . LEU A 1 84 ? -12.396 2.631 -5.912 1.00 82.62 84 LEU A O 1
ATOM 687 N N . VAL A 1 85 ? -10.362 1.674 -6.023 1.00 76.25 85 VAL A N 1
ATOM 688 C CA . VAL A 1 85 ? -10.170 1.917 -7.457 1.00 76.25 85 VAL A CA 1
ATOM 689 C C . VAL A 1 85 ? -10.975 0.925 -8.295 1.00 76.25 85 VAL A C 1
ATOM 691 O O . VAL A 1 85 ? -11.534 1.306 -9.320 1.00 76.25 85 VAL A O 1
ATOM 694 N N . ASN A 1 86 ? -11.047 -0.338 -7.866 1.00 79.81 86 ASN A N 1
ATOM 695 C CA . ASN A 1 86 ? -11.692 -1.397 -8.640 1.00 79.81 86 ASN A CA 1
ATOM 696 C C . ASN A 1 86 ? -13.184 -1.574 -8.309 1.00 79.81 86 ASN A C 1
ATOM 698 O O . ASN A 1 86 ? -13.928 -2.085 -9.145 1.00 79.81 86 ASN A O 1
ATOM 702 N N . ASN A 1 87 ? -13.635 -1.182 -7.111 1.00 83.50 87 ASN A N 1
ATOM 703 C CA . ASN A 1 87 ? -15.007 -1.384 -6.652 1.00 83.50 87 ASN A CA 1
ATOM 704 C C . ASN A 1 87 ? -15.665 -0.064 -6.219 1.00 83.50 87 ASN A C 1
ATOM 706 O O . ASN A 1 87 ? -15.488 0.420 -5.100 1.00 83.50 87 ASN A O 1
ATOM 710 N N . LEU A 1 88 ? -16.516 0.471 -7.098 1.00 78.62 88 LEU A N 1
ATOM 711 C CA . LEU A 1 88 ? -17.272 1.700 -6.845 1.00 78.62 88 LEU A CA 1
ATOM 712 C C . LEU A 1 88 ? -18.231 1.589 -5.649 1.00 78.62 88 LEU A C 1
ATOM 714 O O . LEU A 1 88 ? -18.516 2.601 -5.017 1.00 78.62 88 LEU A O 1
ATOM 718 N N . ILE A 1 89 ? -18.699 0.386 -5.303 1.00 84.12 89 ILE A N 1
ATOM 719 C CA . ILE A 1 89 ? -19.598 0.175 -4.159 1.00 84.12 89 ILE A CA 1
ATOM 720 C C . ILE A 1 89 ? -18.840 0.417 -2.849 1.00 84.12 89 ILE A C 1
ATOM 722 O O . ILE A 1 89 ? -19.313 1.164 -2.000 1.00 84.12 89 ILE A O 1
ATOM 726 N N . LYS A 1 90 ? -17.612 -0.108 -2.723 1.00 84.94 90 LYS A N 1
ATOM 727 C CA . LYS A 1 90 ? -16.767 0.140 -1.541 1.00 84.94 90 LYS A CA 1
ATOM 728 C C . LYS A 1 90 ? -16.447 1.626 -1.369 1.00 84.94 90 LYS A C 1
ATOM 730 O O . LYS A 1 90 ? -16.377 2.115 -0.248 1.00 84.94 90 LYS A O 1
ATOM 735 N N . LEU A 1 91 ? -16.283 2.363 -2.468 1.00 84.88 91 LEU A N 1
ATOM 736 C CA . LEU A 1 91 ? -16.104 3.815 -2.413 1.00 84.88 91 LEU A CA 1
ATOM 737 C C . LEU A 1 91 ? -17.354 4.529 -1.867 1.00 84.88 91 LEU A C 1
ATOM 739 O O . LEU A 1 91 ? -17.218 5.468 -1.085 1.00 84.88 91 LEU A O 1
ATOM 743 N N . MET A 1 92 ? -18.557 4.067 -2.225 1.00 84.69 92 MET A N 1
ATOM 744 C CA . MET A 1 92 ? -19.807 4.598 -1.669 1.00 84.69 92 MET A CA 1
ATOM 745 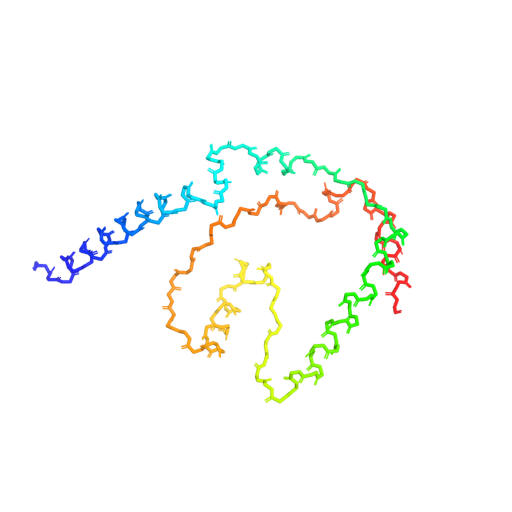C C . MET A 1 92 ? -19.921 4.334 -0.166 1.00 84.69 92 MET A C 1
ATOM 747 O O . MET A 1 92 ? -20.274 5.253 0.568 1.00 84.69 92 MET A O 1
ATOM 751 N N . ASP A 1 93 ? -19.560 3.132 0.290 1.00 87.00 93 ASP A N 1
ATOM 752 C CA . ASP A 1 93 ? -19.553 2.787 1.718 1.00 87.00 93 ASP A CA 1
ATOM 753 C C . ASP A 1 93 ? -18.600 3.696 2.505 1.00 87.00 93 ASP A C 1
ATOM 755 O O . ASP A 1 93 ? -18.918 4.160 3.600 1.00 87.00 93 ASP A O 1
ATOM 759 N N . VAL A 1 94 ? -17.439 4.014 1.924 1.00 86.69 94 VAL A N 1
ATOM 760 C CA . VAL A 1 94 ? -16.470 4.942 2.520 1.00 86.69 94 VAL A CA 1
ATOM 761 C C . VAL A 1 94 ? -16.998 6.375 2.550 1.00 86.69 94 VAL A C 1
ATOM 763 O O . VAL A 1 94 ? -16.774 7.079 3.534 1.00 86.69 94 VAL A O 1
ATOM 766 N N . TRP A 1 95 ? -17.727 6.827 1.526 1.00 84.88 95 TRP A N 1
ATOM 767 C CA . TRP A 1 95 ? -18.387 8.136 1.576 1.00 84.88 95 TRP A CA 1
ATOM 768 C C . TRP A 1 95 ? -19.442 8.209 2.665 1.00 84.88 95 TRP A C 1
ATOM 770 O O . TRP A 1 95 ? -19.473 9.195 3.399 1.00 84.88 95 TRP A O 1
ATOM 780 N N . ASP A 1 96 ? -20.269 7.173 2.787 1.00 87.06 96 ASP A N 1
ATOM 781 C CA . ASP A 1 96 ? -21.308 7.105 3.811 1.00 87.06 96 ASP A CA 1
ATOM 782 C C . ASP A 1 96 ? -20.677 7.063 5.212 1.00 87.06 96 ASP A C 1
ATOM 784 O O . ASP A 1 96 ? -21.114 7.784 6.113 1.00 87.06 96 ASP A O 1
ATOM 788 N N . PHE A 1 97 ? -19.574 6.326 5.374 1.00 88.69 97 PHE A N 1
ATOM 789 C CA . PHE A 1 97 ? -18.777 6.301 6.600 1.00 88.69 97 PHE A CA 1
ATOM 790 C C . PHE A 1 97 ? -18.200 7.682 6.959 1.00 88.69 97 PHE A C 1
ATOM 792 O O . PHE A 1 97 ? -18.328 8.134 8.098 1.00 88.69 97 PHE A O 1
ATOM 799 N N . LEU A 1 98 ? -17.601 8.382 5.989 1.00 86.88 98 LEU A N 1
ATOM 800 C CA . LEU A 1 98 ? -17.024 9.718 6.183 1.00 86.88 98 LEU A CA 1
ATOM 801 C C . LEU A 1 98 ? -18.078 10.839 6.201 1.00 86.88 98 LEU A C 1
ATOM 803 O O . LEU A 1 98 ? -17.730 11.993 6.455 1.00 86.88 98 LEU A O 1
ATOM 807 N N . LYS A 1 99 ? -19.352 10.520 5.936 1.00 87.31 99 LYS A N 1
ATOM 808 C CA . LYS A 1 99 ? -20.458 11.477 5.765 1.00 87.31 99 LYS A CA 1
ATOM 809 C C . LYS A 1 99 ? -20.152 12.550 4.713 1.00 87.31 99 LYS A C 1
ATOM 811 O O . LYS A 1 99 ? -20.515 13.716 4.873 1.00 87.31 99 LYS A O 1
ATOM 816 N N . LEU A 1 100 ? -19.463 12.158 3.643 1.00 83.38 100 LEU A N 1
ATOM 817 C CA . LEU A 1 100 ? -19.127 13.042 2.531 1.00 83.38 100 LEU A CA 1
ATOM 818 C C . LEU A 1 100 ? -20.240 13.042 1.483 1.00 83.38 100 LEU A C 1
ATOM 820 O O . LEU A 1 100 ? -20.922 12.041 1.264 1.00 83.38 100 LEU A O 1
ATOM 824 N N . LEU A 1 101 ? -20.401 14.174 0.795 1.00 78.44 101 LEU A N 1
ATOM 825 C CA . LEU A 1 101 ? -21.271 14.242 -0.375 1.00 78.44 101 LEU A CA 1
ATOM 826 C C . LEU A 1 101 ? -20.720 13.323 -1.469 1.00 78.44 101 LEU A C 1
ATOM 828 O O . LEU A 1 101 ? -19.535 13.380 -1.802 1.00 78.44 101 LEU A O 1
ATOM 832 N N . LYS A 1 102 ? -21.597 12.492 -2.038 1.00 78.62 102 LYS A N 1
ATOM 833 C CA . LYS A 1 102 ? -21.252 11.559 -3.115 1.00 78.62 102 LYS A CA 1
ATOM 834 C C . LYS A 1 102 ? -20.913 12.360 -4.370 1.00 78.62 102 LYS A C 1
ATOM 836 O O . LYS A 1 102 ? -21.791 12.958 -4.985 1.00 78.62 102 LYS A O 1
ATOM 841 N N . GLN A 1 103 ? -19.633 12.409 -4.718 1.00 74.94 103 GLN A N 1
ATOM 842 C CA . GLN A 1 103 ? -19.108 13.160 -5.858 1.00 74.94 103 GLN A CA 1
ATOM 843 C C . GLN A 1 103 ? -18.065 12.321 -6.586 1.00 74.94 103 GLN A C 1
ATOM 845 O O . GLN A 1 103 ? -17.479 11.406 -6.016 1.00 74.94 103 GLN A O 1
ATOM 850 N N . LYS A 1 104 ? -17.801 12.620 -7.857 1.00 70.56 104 LYS A N 1
ATOM 851 C CA . LYS A 1 104 ? -16.772 11.899 -8.608 1.00 70.56 104 LYS A CA 1
ATOM 852 C C . LYS A 1 104 ? -15.386 12.250 -8.053 1.00 70.56 104 LYS A C 1
ATOM 854 O O . LYS A 1 104 ? -14.962 13.397 -8.147 1.00 70.56 104 LYS A O 1
ATOM 859 N N . PHE A 1 105 ? -14.682 11.267 -7.488 1.00 69.75 105 PHE A N 1
ATOM 860 C CA . PHE A 1 105 ? -13.296 11.444 -7.055 1.00 69.75 105 PHE A CA 1
ATOM 861 C C . PHE A 1 105 ? -12.348 11.239 -8.231 1.00 69.75 105 PHE A C 1
ATOM 863 O O . PHE A 1 105 ? -12.453 10.263 -8.975 1.00 69.75 105 PHE A O 1
ATOM 870 N N . PHE A 1 106 ? -11.386 12.146 -8.350 1.00 66.75 106 PHE A N 1
ATOM 871 C CA . PHE A 1 106 ? -10.251 12.010 -9.247 1.00 66.75 106 PHE A CA 1
ATOM 872 C C . PHE A 1 106 ? -8.998 11.881 -8.389 1.00 66.75 106 PHE A C 1
ATOM 8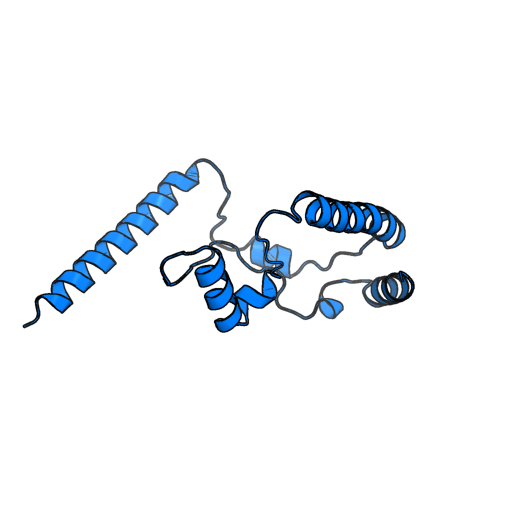74 O O . PHE A 1 106 ? -8.770 12.681 -7.483 1.00 66.75 106 PHE A O 1
ATOM 881 N N . SER A 1 107 ? -8.207 10.839 -8.634 1.00 70.06 107 SER A N 1
ATOM 882 C CA . SER A 1 107 ? -6.904 10.692 -7.996 1.00 70.06 107 SER A CA 1
ATOM 883 C C . SER A 1 107 ? -5.834 11.230 -8.932 1.00 70.06 107 SER A C 1
ATOM 885 O O . SER A 1 107 ? -5.767 10.809 -10.084 1.00 70.06 107 SER A O 1
ATOM 887 N N . CYS A 1 108 ? -4.968 12.106 -8.428 1.00 69.31 108 CYS A N 1
ATOM 888 C CA . CYS A 1 108 ? -3.758 12.512 -9.144 1.00 69.31 108 CYS A CA 1
ATOM 889 C C . CYS A 1 108 ? -2.638 11.457 -9.040 1.00 69.31 108 CYS A C 1
ATOM 891 O O . CYS A 1 108 ? -1.581 11.620 -9.645 1.00 69.31 108 CYS A O 1
ATOM 893 N N . HIS A 1 109 ? -2.840 10.379 -8.268 1.00 71.88 109 HIS A N 1
ATOM 894 C CA . HIS A 1 109 ? -1.873 9.292 -8.161 1.00 71.88 109 HIS A CA 1
ATOM 895 C C . HIS A 1 109 ? -1.891 8.419 -9.414 1.00 71.88 109 HIS A C 1
ATOM 897 O O . HIS A 1 109 ? -2.934 7.924 -9.841 1.00 71.88 109 HIS A O 1
ATOM 903 N N . VAL A 1 110 ? -0.706 8.166 -9.964 1.00 70.25 110 VAL A N 1
ATOM 904 C CA . VAL A 1 110 ? -0.527 7.250 -11.089 1.00 70.25 110 VAL A CA 1
ATOM 905 C C . VAL A 1 110 ? -0.175 5.867 -10.549 1.00 70.25 110 VAL A C 1
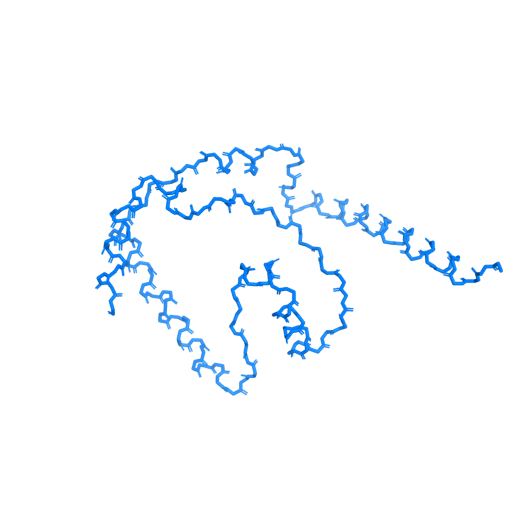ATOM 907 O O . VAL A 1 110 ? 0.879 5.677 -9.944 1.00 70.25 110 VAL A O 1
ATOM 910 N N . LYS A 1 111 ? -1.040 4.873 -10.791 1.00 76.19 111 LYS A N 1
ATOM 911 C CA . LYS A 1 111 ? -0.717 3.464 -10.523 1.00 76.19 111 LYS A CA 1
ATOM 912 C C . LYS A 1 111 ? 0.372 3.005 -11.499 1.00 76.19 111 LYS A C 1
ATOM 914 O O . LYS A 1 111 ? 0.094 2.767 -12.676 1.00 76.19 111 LYS A O 1
ATOM 919 N N . ILE A 1 112 ? 1.601 2.890 -10.998 1.00 80.06 112 ILE A N 1
ATOM 920 C CA . ILE A 1 112 ? 2.778 2.455 -11.770 1.00 80.06 112 ILE A CA 1
ATOM 921 C C . ILE A 1 112 ? 2.815 0.934 -11.970 1.00 80.06 112 ILE A C 1
ATOM 923 O O . ILE A 1 112 ? 3.269 0.447 -12.999 1.00 80.06 112 ILE A O 1
ATOM 927 N N . TYR A 1 113 ? 2.238 0.172 -11.043 1.00 76.94 113 TYR A N 1
ATOM 928 C CA . TYR A 1 113 ? 2.203 -1.284 -11.102 1.00 76.94 113 TYR A CA 1
ATOM 929 C C . TYR A 1 113 ? 0.819 -1.774 -11.537 1.00 76.94 113 TYR A C 1
ATOM 931 O O . TYR A 1 113 ? -0.103 -1.812 -10.735 1.00 76.94 113 TYR A O 1
ATOM 939 N N . LYS A 1 114 ? 0.660 -2.133 -12.817 1.00 78.06 114 LYS A N 1
ATOM 940 C CA . LYS A 1 114 ? -0.631 -2.575 -13.394 1.00 78.06 114 LYS A CA 1
ATOM 941 C C . LYS A 1 114 ? -0.756 -4.089 -13.606 1.00 78.06 114 LYS A C 1
ATOM 943 O O . LYS A 1 114 ? -1.856 -4.563 -13.871 1.00 78.06 114 LYS A O 1
ATOM 948 N N . LYS A 1 115 ? 0.353 -4.827 -13.546 1.00 83.38 115 LYS A N 1
ATOM 949 C CA . LYS A 1 115 ? 0.387 -6.289 -13.703 1.00 83.38 115 LYS A CA 1
ATOM 950 C C . LYS A 1 115 ? 0.189 -6.970 -12.341 1.00 83.38 115 LYS A C 1
ATOM 952 O O . LYS A 1 115 ? 0.288 -6.289 -11.323 1.00 83.38 115 LYS A O 1
ATOM 957 N N . PRO A 1 116 ? -0.088 -8.283 -12.299 1.00 85.81 116 PRO A N 1
ATOM 958 C CA . PRO A 1 116 ? -0.053 -9.037 -11.052 1.00 85.81 116 PRO A CA 1
ATOM 959 C C . PRO A 1 116 ? 1.314 -8.915 -10.372 1.00 85.81 116 PRO A C 1
ATOM 961 O O . PRO A 1 116 ? 2.342 -8.891 -11.048 1.00 85.81 116 PRO A O 1
ATOM 964 N N . LEU A 1 117 ? 1.323 -8.898 -9.038 1.00 85.06 117 LEU A N 1
ATOM 965 C CA . LEU A 1 117 ? 2.539 -8.731 -8.235 1.00 85.06 117 LEU A CA 1
ATOM 966 C C . LEU A 1 117 ? 3.616 -9.789 -8.556 1.00 85.06 117 LEU A C 1
ATOM 968 O O . LEU A 1 117 ? 4.809 -9.495 -8.509 1.00 85.06 117 LEU A O 1
ATOM 972 N N . SER A 1 118 ? 3.190 -10.991 -8.964 1.00 87.12 118 SER A N 1
ATOM 973 C CA . SER A 1 118 ? 4.074 -12.078 -9.401 1.00 87.12 118 SER A CA 1
ATOM 974 C C . SER A 1 118 ? 4.962 -11.725 -10.586 1.00 87.12 118 SER A C 1
ATOM 976 O O . SER A 1 118 ? 6.078 -12.221 -10.681 1.00 87.12 118 SER A O 1
ATOM 978 N N . ASP A 1 119 ? 4.471 -10.867 -11.477 1.00 87.75 119 ASP A N 1
ATOM 979 C CA . ASP A 1 119 ? 5.148 -10.508 -12.725 1.00 87.75 119 ASP A CA 1
ATOM 980 C C . ASP A 1 119 ? 6.008 -9.247 -12.557 1.00 87.75 119 ASP A C 1
ATOM 982 O O . ASP A 1 119 ? 6.693 -8.813 -13.487 1.00 87.75 119 ASP A O 1
ATOM 986 N N . GLN A 1 120 ? 5.924 -8.625 -11.379 1.00 87.12 120 GLN A N 1
ATOM 987 C CA . GLN A 1 120 ? 6.515 -7.327 -11.062 1.00 87.12 120 GLN A CA 1
ATOM 988 C C . GLN A 1 120 ? 7.663 -7.429 -10.065 1.00 87.12 120 GLN A C 1
ATOM 990 O O . GLN A 1 120 ? 8.402 -6.468 -9.901 1.00 87.12 120 GLN A O 1
ATOM 995 N N . ILE A 1 121 ? 7.832 -8.576 -9.413 1.00 90.38 121 ILE A N 1
ATOM 996 C CA . ILE A 1 121 ? 8.936 -8.832 -8.492 1.00 90.38 121 ILE A CA 1
ATOM 997 C C . ILE A 1 121 ? 9.812 -9.910 -9.108 1.00 90.38 121 ILE A C 1
ATOM 999 O O . ILE A 1 121 ? 9.347 -11.007 -9.409 1.00 90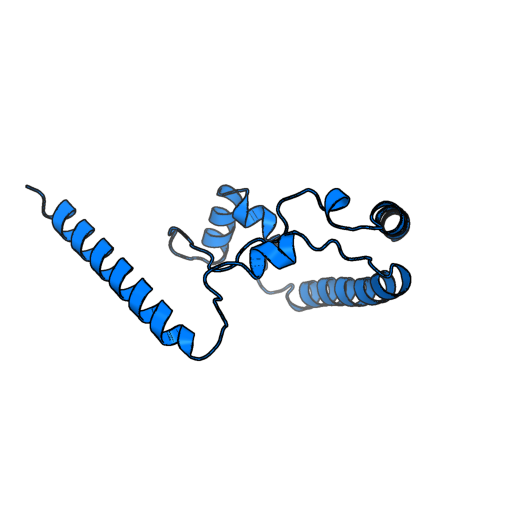.38 121 ILE A O 1
ATOM 1003 N N . GLU A 1 122 ? 11.096 -9.609 -9.262 1.00 91.44 122 GLU A N 1
ATOM 1004 C CA . GLU A 1 122 ? 12.039 -10.510 -9.925 1.00 91.44 122 GLU A CA 1
ATOM 1005 C C . GLU A 1 122 ? 12.192 -11.840 -9.169 1.00 91.44 122 GLU A C 1
ATOM 1007 O O . GLU A 1 122 ? 12.199 -12.914 -9.766 1.00 91.44 122 GLU A O 1
ATOM 1012 N N . ASN A 1 123 ? 12.218 -11.786 -7.836 1.00 92.69 123 ASN A N 1
ATOM 1013 C CA . ASN A 1 123 ? 12.357 -12.949 -6.962 1.00 92.69 123 ASN A CA 1
ATOM 1014 C C . ASN A 1 123 ? 11.038 -13.394 -6.299 1.00 92.69 123 ASN A C 1
ATOM 1016 O O . ASN A 1 123 ? 11.053 -13.912 -5.177 1.00 92.69 123 ASN A O 1
ATOM 1020 N N . TRP A 1 124 ? 9.895 -13.230 -6.983 1.00 91.69 124 TRP A N 1
ATOM 1021 C CA . TRP A 1 124 ? 8.564 -13.506 -6.419 1.00 91.69 124 TRP A CA 1
ATOM 1022 C C . TRP A 1 124 ? 8.426 -14.896 -5.784 1.00 91.69 124 TRP A C 1
ATOM 1024 O O . TRP A 1 124 ? 7.843 -15.021 -4.712 1.00 91.69 124 TRP A O 1
ATOM 1034 N N . GLY A 1 125 ? 8.987 -15.946 -6.394 1.00 90.56 125 GLY A N 1
ATOM 1035 C CA . GLY A 1 125 ? 8.902 -17.309 -5.850 1.00 90.56 125 GLY A CA 1
ATOM 1036 C C . GLY A 1 125 ? 9.531 -17.452 -4.456 1.00 90.56 125 GLY A C 1
ATOM 1037 O O . GLY A 1 125 ? 8.968 -18.119 -3.583 1.00 90.56 125 GLY A O 1
ATOM 1038 N N . SER A 1 126 ? 10.654 -16.770 -4.219 1.00 89.00 126 SER A N 1
ATOM 1039 C CA . SER A 1 126 ? 11.332 -16.745 -2.918 1.00 89.00 126 SER A CA 1
ATOM 1040 C C . SER A 1 126 ? 10.531 -15.938 -1.898 1.00 89.00 126 SER A C 1
ATOM 1042 O O . SER A 1 126 ? 10.322 -16.399 -0.777 1.00 89.00 126 SER A O 1
ATOM 1044 N N . VAL A 1 127 ? 10.024 -14.771 -2.311 1.00 89.12 127 VAL A N 1
ATOM 1045 C CA . VAL A 1 127 ? 9.167 -13.905 -1.484 1.00 89.12 127 VAL A CA 1
ATOM 1046 C C . VAL A 1 127 ? 7.898 -14.645 -1.062 1.00 89.12 127 VAL A C 1
ATOM 1048 O O . VAL A 1 127 ? 7.576 -14.701 0.120 1.00 89.12 127 VAL A O 1
ATOM 1051 N N . TYR A 1 128 ? 7.207 -15.279 -2.007 1.00 89.44 128 TYR A N 1
ATOM 1052 C CA . TYR A 1 128 ? 5.965 -16.003 -1.757 1.00 89.44 128 TYR A CA 1
ATOM 1053 C C . TYR A 1 128 ? 6.159 -17.165 -0.781 1.00 89.44 128 TYR A C 1
ATOM 1055 O O . TYR A 1 128 ? 5.367 -17.336 0.144 1.00 89.44 128 TYR A O 1
ATOM 1063 N N . THR A 1 129 ? 7.225 -17.951 -0.962 1.00 88.88 129 THR A N 1
ATOM 1064 C CA . THR A 1 129 ? 7.557 -19.070 -0.064 1.00 88.88 129 THR A CA 1
ATOM 1065 C C . THR A 1 129 ? 7.801 -18.586 1.361 1.00 88.88 129 THR A C 1
ATOM 1067 O O . THR A 1 129 ? 7.304 -19.182 2.313 1.00 88.88 129 THR A O 1
ATOM 1070 N N . ALA A 1 130 ? 8.537 -17.487 1.505 1.00 86.00 130 ALA A N 1
ATOM 1071 C CA . ALA A 1 130 ? 8.870 -16.941 2.807 1.00 86.00 130 ALA A CA 1
ATOM 1072 C C . ALA A 1 130 ? 7.659 -16.313 3.509 1.00 86.00 130 ALA A C 1
ATOM 1074 O O . ALA A 1 130 ? 7.462 -16.549 4.698 1.00 86.00 130 ALA A O 1
ATOM 1075 N N . LEU A 1 131 ? 6.802 -15.606 2.763 1.00 83.81 131 LEU A N 1
ATOM 1076 C CA . LEU A 1 131 ? 5.557 -15.042 3.287 1.00 83.81 131 LEU A CA 1
ATOM 1077 C C . LEU A 1 131 ? 4.535 -16.120 3.670 1.00 83.81 131 LEU A C 1
ATOM 1079 O O . LEU A 1 131 ? 3.828 -15.963 4.662 1.00 83.81 131 LEU A O 1
ATOM 1083 N N . LYS A 1 132 ? 4.470 -17.240 2.937 1.00 81.25 132 LYS A N 1
ATOM 1084 C CA . LYS A 1 132 ? 3.592 -18.370 3.288 1.00 81.25 132 LYS A CA 1
ATOM 1085 C C . LYS A 1 132 ? 3.925 -19.016 4.634 1.00 81.25 132 LYS A C 1
ATOM 1087 O O . LYS A 1 132 ? 3.051 -19.652 5.215 1.00 81.25 132 LYS A O 1
ATOM 1092 N N . GLY A 1 133 ? 5.178 -18.915 5.080 1.00 66.38 133 GLY A N 1
ATOM 1093 C CA . GLY A 1 133 ? 5.651 -19.475 6.349 1.00 66.38 133 GLY A CA 1
ATOM 1094 C C . GLY A 1 133 ? 5.477 -18.545 7.551 1.00 66.38 133 GLY A C 1
ATOM 1095 O O . GLY A 1 133 ? 5.616 -18.991 8.687 1.00 66.38 133 GLY A O 1
ATOM 1096 N N . THR A 1 134 ? 5.182 -17.265 7.320 1.00 62.28 134 THR A N 1
ATOM 1097 C CA . THR A 1 134 ? 4.828 -16.293 8.361 1.00 62.28 134 THR A CA 1
ATOM 1098 C C . THR A 1 134 ? 3.343 -16.413 8.677 1.00 62.28 134 THR A C 1
ATOM 1100 O O . THR A 1 134 ? 2.507 -15.796 8.021 1.00 62.28 134 THR A O 1
ATOM 1103 N N . GLN A 1 135 ? 3.032 -17.257 9.659 1.00 46.38 135 GLN A N 1
ATOM 1104 C CA . GLN A 1 135 ? 1.742 -17.305 10.342 1.00 46.38 135 GLN A CA 1
ATOM 1105 C C . GLN A 1 135 ? 1.853 -16.613 11.703 1.00 46.38 135 GLN A C 1
ATOM 1107 O O . GLN A 1 135 ? 2.953 -16.681 12.304 1.00 46.38 135 GLN A O 1
#

InterPro domains:
  IPR052796 Nodulation factor sulfotransferase [PTHR32175] (19-135)

Radius of gyration: 21.16 Å; chains: 1; bounding box: 49×47×44 Å

Sequence (135 aa):
MDLEFEEERKWMEVAEEREKRWGKELEGKTFVLVGTPADVLAKYNPTIDVTSSIAELKPADKLGTDSLDYFKCSHHVLVYYEDLVNNLIKLMDVWDFLKLLKQKFFSCHVKIYKKPLSDQIENWGSVYTALKGTQ

Organism: Zingiber officinale (NCBI:txid94328)

Foldseek 3Di:
DDPVVVVVVVVVVVVVVVVVVVVVVCVVDDPPPPDDPLQVLLPAAEADDQVVVVVVVVVVVVVVVVVCVVCVVPDDDDDDPVCVVVPVVVVVVVCVSVVHDDDDDDDPDDDSHDDPNCVRHPPNVVNVVSVVPVD

Secondary structure (DSSP, 8-state):
--HHHHHHHHHHHHHHHHHHHHHHHGGGS----SSSHHHHHTT--PPP-HHHHHHHHHHHHHHHHHHHHHTTTS------HHHHHH-HHHHHHHHHHHT---------------S-GGGT-TTHHHHHHHHHT--

pLDDT: mean 74.96, std 15.15, range [39.69, 92.69]